Protein AF-A0A661KUG6-F1 (afdb_monomer)

Sequence (60 aa):
KAHIDAELGEVITGKRPGRQDQEEITFFKSVGLAAQDAAAAGAVLKKAEEMGLGTIVELS

Solvent-accessible surface area (backbone atoms only — not comparable to full-atom values): 4271 Å² total; per-residue (Å²): 132,85,88,80,92,75,56,71,68,36,36,76,70,65,77,34,81,68,91,86,61,88,85,65,84,87,81,89,85,82,89,81,57,72,67,59,55,53,52,51,50,51,54,52,50,54,52,28,61,78,68,75,52,86,80,93,77,87,87,128

Nearest PDB structures (foldseek):
  8hmz-assembly1_C  TM=3.578E-01  e=4.929E+00  Homo sapiens

Structure (mmCIF, N/CA/C/O backbone):
data_AF-A0A661KUG6-F1
#
_entry.id   AF-A0A661KUG6-F1
#
loop_
_atom_site.group_PDB
_atom_site.id
_atom_site.type_symbol
_atom_site.label_atom_id
_atom_site.label_alt_id
_atom_site.label_comp_id
_atom_site.label_asym_id
_atom_site.label_entity_id
_atom_site.label_seq_id
_atom_site.pdbx_PDB_ins_code
_atom_site.Cartn_x
_atom_site.Cartn_y
_atom_site.Cartn_z
_atom_site.occupancy
_atom_site.B_iso_or_equiv
_atom_site.auth_seq_id
_atom_site.auth_comp_id
_atom_site.auth_asym_id
_atom_site.auth_atom_id
_atom_site.pdbx_PDB_model_num
ATOM 1 N N . LYS A 1 1 ? 16.169 14.576 -14.437 1.00 65.94 1 LYS A N 1
ATOM 2 C CA . LYS A 1 1 ? 15.050 13.702 -14.003 1.00 65.94 1 LYS A CA 1
ATOM 3 C C . LYS A 1 1 ? 15.507 12.264 -14.176 1.00 65.94 1 LYS A C 1
ATOM 5 O O . LYS A 1 1 ? 16.147 12.003 -15.186 1.00 65.94 1 LYS A O 1
ATOM 10 N N . ALA A 1 2 ? 15.245 11.382 -13.211 1.00 78.94 2 ALA A N 1
ATOM 11 C CA . ALA A 1 2 ? 15.463 9.953 -13.425 1.00 78.94 2 ALA A CA 1
ATOM 12 C C . ALA A 1 2 ? 14.510 9.457 -14.521 1.00 78.94 2 ALA A C 1
ATOM 14 O O . ALA A 1 2 ? 13.399 9.979 -14.647 1.00 78.94 2 ALA A O 1
ATOM 15 N N . HIS A 1 3 ? 14.961 8.500 -15.324 1.00 91.38 3 HIS A N 1
ATOM 16 C CA . HIS A 1 3 ? 14.086 7.779 -16.236 1.00 91.38 3 HIS A CA 1
ATOM 17 C C . HIS A 1 3 ? 13.248 6.793 -15.411 1.00 91.38 3 HIS A C 1
ATOM 19 O O . HIS A 1 3 ? 13.810 6.060 -14.600 1.00 91.38 3 HIS A O 1
ATOM 25 N N . ILE A 1 4 ? 11.922 6.838 -15.559 1.00 94.50 4 ILE A N 1
ATOM 26 C CA . ILE A 1 4 ? 10.984 5.953 -14.855 1.00 94.50 4 ILE A CA 1
ATOM 27 C C . ILE A 1 4 ? 10.459 4.955 -15.881 1.00 94.50 4 ILE A C 1
ATOM 29 O O . ILE A 1 4 ? 9.853 5.369 -16.866 1.00 94.50 4 ILE A O 1
ATOM 33 N N . ASP A 1 5 ? 10.717 3.672 -15.643 1.00 95.94 5 ASP A N 1
ATOM 34 C CA . ASP A 1 5 ? 10.304 2.582 -16.532 1.00 95.94 5 ASP A CA 1
ATOM 35 C C . ASP A 1 5 ? 8.840 2.157 -16.298 1.00 95.94 5 ASP A C 1
ATOM 37 O O . ASP A 1 5 ? 8.069 2.006 -17.248 1.00 95.94 5 ASP A O 1
ATOM 41 N N . ALA A 1 6 ? 8.429 2.043 -15.030 1.00 96.56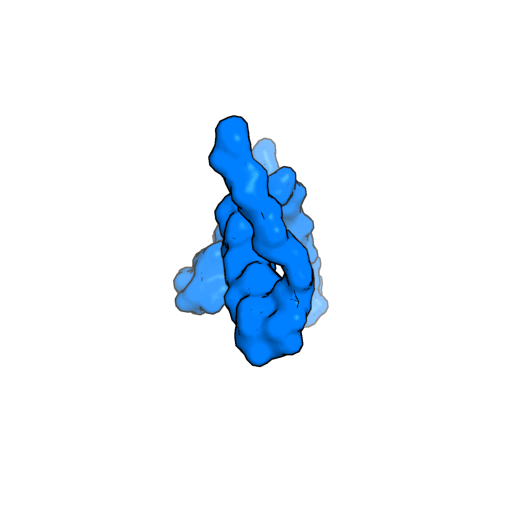 6 ALA A N 1
ATOM 42 C CA . ALA A 1 6 ? 7.067 1.683 -14.640 1.00 96.56 6 ALA A CA 1
ATOM 43 C C . ALA A 1 6 ? 6.698 2.212 -13.245 1.00 96.56 6 ALA A C 1
ATOM 45 O O . ALA A 1 6 ? 7.559 2.378 -12.375 1.00 96.56 6 ALA A O 1
ATOM 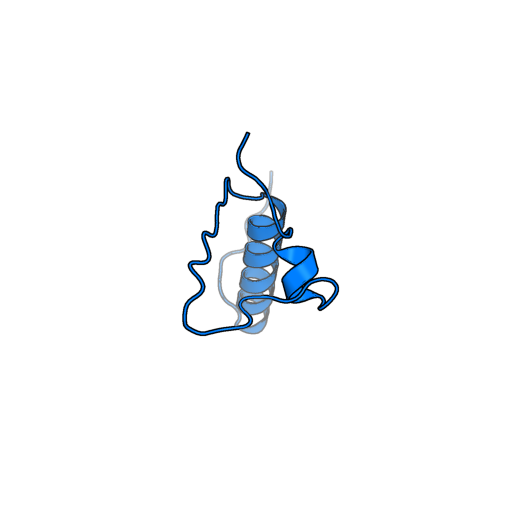46 N N . GLU A 1 7 ? 5.399 2.407 -13.014 1.00 95.69 7 GLU A N 1
ATOM 47 C CA . GLU A 1 7 ? 4.835 2.572 -11.672 1.00 95.69 7 GLU A CA 1
ATOM 48 C C . GLU A 1 7 ? 4.613 1.202 -11.007 1.00 95.69 7 GLU A C 1
ATOM 50 O O . GLU A 1 7 ? 4.269 0.216 -11.664 1.00 95.69 7 GLU A O 1
ATOM 55 N N . LEU A 1 8 ? 4.720 1.123 -9.673 1.00 96.06 8 LEU A N 1
ATOM 56 C CA . LEU A 1 8 ? 4.586 -0.155 -8.950 1.00 96.06 8 LEU A CA 1
ATOM 57 C C . LEU A 1 8 ? 3.232 -0.845 -9.212 1.00 96.06 8 LEU A C 1
ATOM 59 O O . LEU A 1 8 ? 3.164 -2.065 -9.349 1.00 96.06 8 LEU A O 1
ATOM 63 N N . GLY A 1 9 ? 2.152 -0.065 -9.321 1.00 95.94 9 GLY A N 1
ATOM 64 C CA . GLY A 1 9 ? 0.818 -0.591 -9.619 1.00 95.94 9 GLY A CA 1
ATOM 65 C C . GLY A 1 9 ? 0.697 -1.208 -11.019 1.00 95.94 9 GLY A C 1
ATOM 66 O O . GLY A 1 9 ? -0.062 -2.159 -11.206 1.00 95.94 9 GLY A O 1
ATOM 67 N N . GLU A 1 10 ? 1.454 -0.718 -12.003 1.00 98.12 10 GLU A N 1
ATOM 68 C CA . GLU A 1 10 ? 1.464 -1.288 -13.356 1.00 98.12 10 GLU A CA 1
ATOM 69 C C . GLU A 1 10 ? 2.141 -2.656 -13.374 1.00 98.12 10 GLU A C 1
ATOM 71 O O . GLU A 1 10 ? 1.642 -3.568 -14.032 1.00 98.12 10 GLU A O 1
ATOM 76 N N . VAL A 1 11 ? 3.217 -2.812 -12.598 1.00 97.69 11 VAL A N 1
ATOM 77 C CA . VAL A 1 11 ? 3.906 -4.096 -12.423 1.00 97.69 11 VAL A CA 1
ATOM 78 C C . VAL A 1 11 ? 3.009 -5.097 -11.693 1.00 97.69 11 VAL A C 1
ATOM 80 O O . VAL A 1 11 ? 2.828 -6.217 -12.162 1.00 97.69 11 VAL A O 1
ATOM 83 N N . ILE A 1 12 ? 2.371 -4.687 -10.589 1.00 96.88 12 ILE A N 1
ATOM 84 C CA . ILE A 1 12 ? 1.458 -5.553 -9.818 1.00 96.88 12 ILE A CA 1
ATOM 85 C C . ILE A 1 12 ? 0.280 -6.037 -10.674 1.00 96.88 12 ILE A C 1
ATOM 87 O O . ILE A 1 12 ? -0.143 -7.184 -10.559 1.00 96.88 12 ILE A O 1
ATOM 91 N N . THR A 1 13 ? -0.258 -5.170 -11.536 1.00 98.06 13 THR A N 1
ATOM 92 C CA . THR A 1 13 ? -1.400 -5.512 -12.401 1.00 98.06 13 THR A CA 1
ATOM 93 C C . THR A 1 13 ? -1.000 -6.173 -13.721 1.00 98.06 13 THR A C 1
ATOM 95 O O . THR A 1 13 ? -1.875 -6.461 -14.535 1.00 98.06 13 THR A O 1
ATOM 98 N N . GLY A 1 14 ? 0.295 -6.410 -13.957 1.00 97.56 14 GLY A N 1
ATOM 99 C CA . GLY A 1 14 ? 0.810 -7.018 -15.188 1.00 97.56 14 GLY A CA 1
ATOM 100 C C . GLY A 1 14 ? 0.718 -6.128 -16.432 1.00 97.56 14 GLY A C 1
ATOM 101 O O . GLY A 1 14 ? 0.942 -6.602 -17.542 1.00 97.56 14 GLY A O 1
ATOM 102 N N . LYS A 1 15 ? 0.397 -4.837 -16.277 1.00 98.38 15 LYS A N 1
ATOM 103 C CA . LYS A 1 15 ? 0.383 -3.857 -17.379 1.00 98.38 15 LYS A CA 1
ATOM 104 C C . LYS A 1 15 ? 1.792 -3.515 -17.861 1.00 98.38 15 LYS A C 1
ATOM 106 O O . LYS A 1 15 ? 1.968 -3.133 -19.016 1.00 98.38 15 LYS A O 1
ATOM 111 N N . ARG A 1 16 ? 2.781 -3.637 -16.975 1.00 97.94 16 ARG A N 1
ATOM 112 C CA . ARG A 1 16 ? 4.209 -3.511 -17.271 1.00 97.94 16 ARG A CA 1
ATOM 113 C C . ARG A 1 16 ? 4.956 -4.720 -16.705 1.00 97.94 16 ARG A C 1
ATOM 115 O O . ARG A 1 16 ? 4.569 -5.207 -15.642 1.00 97.94 16 ARG A O 1
ATOM 122 N N . PRO A 1 17 ? 6.000 -5.215 -17.388 1.00 97.06 17 PRO A N 1
ATOM 123 C CA . PRO A 1 17 ? 6.853 -6.250 -16.824 1.00 97.06 17 PRO A CA 1
ATOM 124 C C . PRO A 1 17 ? 7.619 -5.721 -15.602 1.00 97.06 17 PRO A C 1
ATOM 126 O O . PRO A 1 17 ? 7.903 -4.531 -15.500 1.00 97.06 17 PRO A O 1
ATOM 129 N N . GLY A 1 18 ? 7.950 -6.615 -14.668 1.00 96.50 18 GLY A N 1
ATOM 130 C CA . GLY A 1 18 ? 8.991 -6.350 -13.671 1.00 96.50 18 GLY A CA 1
ATOM 131 C C . GLY A 1 18 ? 10.378 -6.624 -14.256 1.00 96.50 18 GLY A C 1
ATOM 132 O O . GLY A 1 18 ? 10.546 -6.655 -15.469 1.00 96.50 18 GLY A O 1
ATOM 133 N N . ARG A 1 19 ? 11.357 -6.931 -13.403 1.00 97.25 19 ARG A N 1
ATOM 134 C CA . ARG A 1 19 ? 12.669 -7.449 -13.832 1.00 97.25 19 ARG A CA 1
ATOM 135 C C . ARG A 1 19 ? 12.516 -8.620 -14.811 1.00 97.25 19 ARG A C 1
ATOM 137 O O . ARG A 1 19 ? 11.760 -9.546 -14.512 1.00 97.25 19 ARG A O 1
ATOM 144 N N . GLN A 1 20 ? 13.214 -8.574 -15.942 1.00 97.56 20 GLN A N 1
ATOM 145 C CA . GLN A 1 20 ? 13.116 -9.565 -17.019 1.00 97.56 20 GLN A CA 1
ATOM 146 C C . GLN A 1 20 ? 14.366 -10.434 -17.153 1.00 97.56 20 GLN A C 1
ATOM 148 O O . GLN A 1 20 ? 14.261 -11.566 -17.625 1.00 97.56 20 GLN A O 1
ATOM 153 N N . ASP A 1 21 ? 15.522 -9.962 -16.689 1.00 97.69 21 ASP A N 1
ATOM 154 C CA . ASP A 1 21 ? 16.761 -10.737 -16.717 1.00 97.69 21 ASP A CA 1
ATOM 155 C C . ASP A 1 21 ? 17.611 -10.563 -15.442 1.00 97.69 21 ASP A C 1
ATOM 157 O O . ASP A 1 21 ? 17.294 -9.789 -14.530 1.00 97.69 21 ASP A O 1
ATOM 161 N N . GLN A 1 22 ? 18.660 -11.385 -15.327 1.00 97.50 22 GLN A N 1
ATOM 162 C CA . GLN A 1 22 ? 19.545 -11.406 -14.157 1.00 97.50 22 GLN A CA 1
ATOM 163 C C . GLN A 1 22 ? 20.645 -10.334 -14.203 1.00 97.50 22 GLN A C 1
ATOM 165 O O . GLN A 1 22 ? 21.236 -10.050 -13.163 1.00 97.50 22 GLN A O 1
ATOM 170 N N . GLU A 1 23 ? 20.929 -9.759 -15.373 1.00 98.31 23 GLU A N 1
ATOM 171 C CA . GLU A 1 23 ? 21.974 -8.748 -15.572 1.00 98.31 23 GLU A CA 1
ATOM 172 C C . GLU A 1 23 ? 21.450 -7.326 -15.302 1.00 98.31 23 GLU A C 1
ATOM 174 O O . GLU A 1 23 ? 22.223 -6.423 -14.975 1.00 98.31 23 GLU A O 1
ATOM 179 N N . GLU A 1 24 ? 20.132 -7.127 -15.372 1.00 97.19 24 GLU A N 1
ATOM 180 C CA . GLU A 1 24 ? 19.449 -5.888 -15.023 1.00 97.19 24 GLU A CA 1
ATOM 181 C C . GLU A 1 24 ? 19.765 -5.427 -13.592 1.00 97.19 24 GLU A C 1
ATOM 183 O O . GLU A 1 24 ? 19.880 -6.203 -12.640 1.00 97.19 24 GLU A O 1
ATOM 188 N N . ILE A 1 25 ? 19.789 -4.112 -13.383 1.00 95.69 25 ILE A N 1
ATOM 189 C CA . ILE A 1 25 ? 19.781 -3.513 -12.045 1.00 95.69 25 ILE A CA 1
ATOM 190 C C . ILE A 1 25 ? 18.486 -2.718 -11.897 1.00 95.69 25 ILE A C 1
ATOM 192 O O . ILE A 1 25 ? 18.342 -1.629 -12.443 1.00 95.69 25 ILE A O 1
ATOM 196 N N . THR A 1 26 ? 17.533 -3.254 -11.135 1.00 95.75 26 THR A N 1
ATOM 197 C CA . THR A 1 26 ? 16.264 -2.579 -10.841 1.00 95.75 26 THR A CA 1
ATOM 198 C C . THR A 1 26 ? 16.398 -1.691 -9.606 1.00 95.75 26 THR A C 1
ATOM 200 O O . THR A 1 26 ? 16.764 -2.167 -8.531 1.00 95.75 26 THR A O 1
ATOM 203 N N . PHE A 1 27 ? 16.036 -0.414 -9.735 1.00 95.62 27 PHE A N 1
ATOM 204 C CA . PHE A 1 27 ? 15.954 0.519 -8.613 1.00 95.62 27 PHE A CA 1
ATOM 205 C C . PHE A 1 27 ? 14.496 0.839 -8.291 1.00 95.62 27 PHE A C 1
ATOM 207 O O . PHE A 1 27 ? 13.804 1.492 -9.071 1.00 95.62 27 PHE A O 1
ATOM 214 N N . PHE A 1 28 ? 14.034 0.411 -7.118 1.00 95.25 28 PHE A N 1
ATOM 215 C CA . PHE A 1 28 ? 12.741 0.833 -6.596 1.00 95.25 28 PHE A CA 1
ATOM 216 C C . PHE A 1 28 ? 12.903 2.104 -5.762 1.00 95.25 28 PHE A C 1
ATOM 218 O O . PHE A 1 28 ? 13.608 2.112 -4.750 1.00 95.25 28 PHE A O 1
ATOM 225 N N . LYS A 1 29 ? 12.206 3.172 -6.157 1.00 94.12 29 LYS A N 1
ATOM 226 C CA . LYS A 1 29 ? 12.102 4.401 -5.370 1.00 94.12 29 LYS A CA 1
ATOM 227 C C . LYS A 1 29 ? 10.681 4.579 -4.862 1.00 94.12 29 LYS A C 1
ATOM 229 O O . LYS A 1 29 ? 9.746 4.632 -5.648 1.00 94.12 29 LYS A O 1
ATOM 234 N N . SER A 1 30 ? 10.549 4.790 -3.556 1.00 93.69 30 SER A N 1
ATOM 235 C CA . SER A 1 30 ? 9.290 5.191 -2.924 1.00 93.69 30 SER A CA 1
ATOM 236 C C . SER A 1 30 ? 9.447 6.495 -2.149 1.00 93.69 30 SER A C 1
ATOM 238 O O . SER A 1 30 ? 10.538 6.814 -1.666 1.00 93.69 30 SER A O 1
ATOM 240 N N . VAL A 1 31 ? 8.362 7.256 -2.049 1.00 93.94 31 VAL A N 1
ATOM 241 C CA . VAL A 1 31 ? 8.206 8.410 -1.146 1.00 93.94 31 VAL A CA 1
ATOM 242 C C . VAL A 1 31 ? 7.196 8.134 -0.023 1.00 93.94 31 VAL A C 1
ATOM 244 O O . VAL A 1 31 ? 7.050 8.966 0.864 1.00 93.94 31 VAL A O 1
ATOM 247 N N . GLY A 1 32 ? 6.546 6.964 -0.037 1.00 94.75 32 GLY A N 1
ATOM 248 C CA . GLY A 1 32 ? 5.381 6.642 0.792 1.00 94.75 32 GLY A CA 1
ATOM 249 C C . GLY A 1 32 ? 4.064 7.070 0.134 1.00 94.75 32 GLY A C 1
ATOM 250 O O . GLY A 1 32 ? 4.016 8.066 -0.588 1.00 94.75 32 GLY A O 1
ATOM 251 N N . LEU A 1 33 ? 2.994 6.302 0.360 1.00 95.88 33 LEU A N 1
ATOM 252 C CA . LEU A 1 33 ? 1.657 6.597 -0.156 1.00 95.88 33 LEU A CA 1
ATOM 253 C C . LEU A 1 33 ? 0.605 6.322 0.922 1.00 95.88 33 LEU A C 1
ATOM 255 O O . LEU A 1 33 ? 0.390 5.171 1.283 1.00 95.88 33 LEU A O 1
ATOM 259 N N . ALA A 1 34 ? -0.125 7.358 1.344 1.00 97.31 34 ALA A N 1
ATOM 260 C CA . ALA A 1 34 ? -1.128 7.264 2.413 1.00 97.31 34 ALA A CA 1
ATOM 261 C C . ALA A 1 34 ? -2.206 6.188 2.173 1.00 97.31 34 ALA A C 1
ATOM 263 O O . ALA A 1 34 ? -2.731 5.595 3.112 1.00 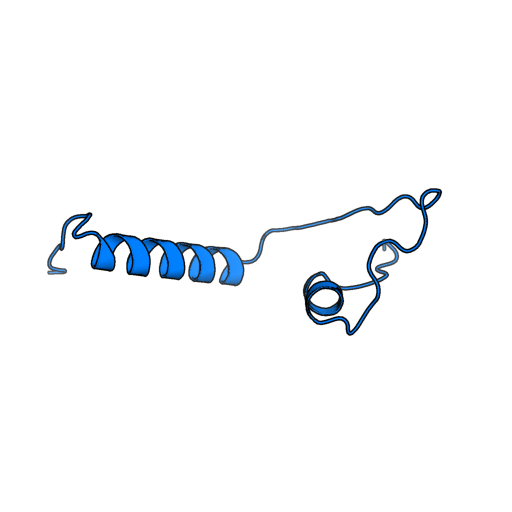97.31 34 ALA A O 1
ATOM 264 N N . ALA A 1 35 ? -2.530 5.897 0.908 1.00 96.38 35 ALA A N 1
ATOM 265 C CA . ALA A 1 35 ? -3.462 4.825 0.568 1.00 96.38 35 ALA A CA 1
ATOM 266 C C . ALA A 1 35 ? -2.939 3.432 0.974 1.00 96.38 35 ALA A C 1
ATOM 268 O O . ALA A 1 35 ? -3.736 2.569 1.335 1.00 96.38 35 ALA A O 1
ATOM 269 N N . GLN A 1 36 ? -1.619 3.213 0.943 1.00 96.81 36 GLN A N 1
ATOM 270 C CA . GLN A 1 36 ? -1.002 1.967 1.410 1.00 96.81 36 GLN A CA 1
ATOM 271 C C . GLN A 1 36 ? -1.153 1.828 2.928 1.00 96.81 36 GLN A C 1
ATOM 273 O O . GLN A 1 36 ? -1.515 0.752 3.399 1.00 96.81 36 GLN A O 1
ATOM 278 N N . ASP A 1 37 ? -0.969 2.922 3.672 1.00 98.12 37 ASP A N 1
ATOM 279 C CA . ASP A 1 37 ? -1.151 2.942 5.126 1.00 98.12 37 ASP A CA 1
ATOM 280 C C . ASP A 1 37 ? -2.606 2.648 5.508 1.00 98.12 37 ASP A C 1
ATOM 282 O O . ASP A 1 37 ? -2.875 1.779 6.337 1.00 98.12 37 ASP A O 1
ATOM 286 N N . ALA A 1 38 ? -3.563 3.314 4.853 1.00 98.50 38 ALA A N 1
ATOM 287 C CA . ALA A 1 38 ? -4.988 3.094 5.089 1.00 98.50 38 ALA A CA 1
ATOM 288 C C . ALA A 1 38 ? -5.420 1.654 4.759 1.00 98.50 38 ALA A C 1
ATOM 290 O O . ALA A 1 38 ? -6.170 1.044 5.522 1.00 98.50 38 ALA A O 1
ATOM 291 N N . ALA A 1 39 ? -4.925 1.084 3.653 1.00 98.19 39 ALA A N 1
ATOM 292 C CA . ALA A 1 39 ? -5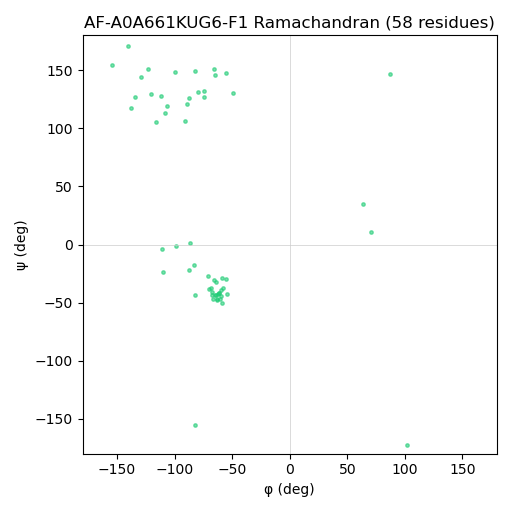.210 -0.301 3.282 1.00 98.19 39 ALA A CA 1
ATOM 293 C C . ALA A 1 39 ? -4.644 -1.297 4.308 1.00 98.19 39 ALA A C 1
ATOM 295 O O . ALA A 1 39 ? -5.341 -2.234 4.705 1.00 98.19 39 ALA A O 1
ATOM 296 N N . ALA A 1 40 ? -3.410 -1.079 4.773 1.00 98.38 40 ALA A N 1
ATOM 297 C CA . ALA A 1 40 ? -2.790 -1.904 5.805 1.00 98.38 40 ALA A CA 1
ATOM 298 C C . ALA A 1 40 ? -3.552 -1.810 7.137 1.00 98.38 40 ALA A C 1
ATOM 300 O O . ALA A 1 40 ? -3.878 -2.838 7.732 1.00 98.38 40 ALA A O 1
ATOM 301 N N . ALA A 1 41 ? -3.901 -0.595 7.571 1.00 98.62 41 ALA A N 1
ATOM 302 C CA . ALA A 1 41 ? -4.678 -0.365 8.786 1.00 98.62 41 ALA A CA 1
ATOM 303 C C . ALA A 1 41 ? -6.053 -1.042 8.719 1.00 98.62 41 ALA A C 1
ATOM 305 O O . ALA A 1 41 ? -6.442 -1.726 9.662 1.00 98.62 41 ALA A O 1
ATOM 306 N N . GLY A 1 42 ?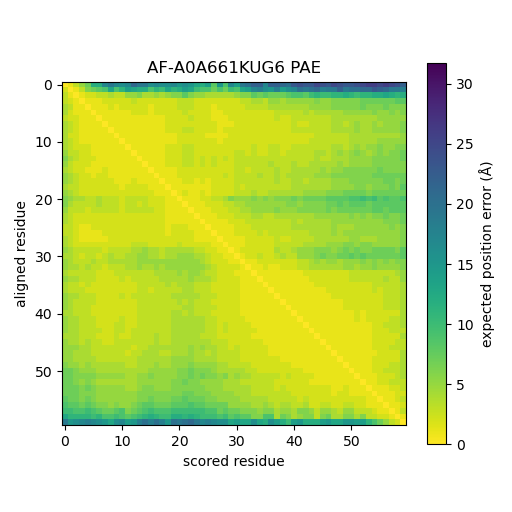 -6.760 -0.924 7.590 1.00 98.56 42 GLY A N 1
ATOM 307 C CA . GLY A 1 42 ? -8.046 -1.591 7.384 1.00 98.56 42 GLY A CA 1
ATOM 308 C C . GLY A 1 42 ? -7.945 -3.118 7.445 1.00 98.56 42 GLY A C 1
ATOM 309 O O . GLY A 1 42 ? -8.782 -3.766 8.072 1.00 98.56 42 GLY A O 1
ATOM 310 N N . ALA A 1 43 ? -6.900 -3.704 6.850 1.00 98.62 43 ALA A N 1
ATOM 311 C CA . ALA A 1 43 ? -6.673 -5.148 6.902 1.00 98.62 43 ALA A CA 1
ATOM 312 C C . ALA A 1 43 ? -6.396 -5.644 8.332 1.00 98.62 43 ALA A C 1
ATOM 314 O O . ALA A 1 43 ? -6.950 -6.661 8.752 1.00 98.62 43 ALA A O 1
ATOM 315 N N . VAL A 1 44 ? -5.571 -4.916 9.092 1.00 98.50 44 VAL A N 1
ATOM 316 C CA . VAL A 1 44 ? -5.263 -5.244 10.492 1.00 98.50 44 VAL A CA 1
ATOM 317 C C . VAL A 1 44 ? -6.488 -5.059 11.384 1.00 98.50 44 VAL A C 1
ATOM 319 O O . VAL A 1 44 ? -6.763 -5.935 12.200 1.00 98.50 44 VAL A O 1
ATOM 322 N N . LEU A 1 45 ? -7.248 -3.974 11.206 1.00 98.62 45 LEU A N 1
ATOM 323 C CA . LEU A 1 45 ? -8.471 -3.717 11.967 1.00 98.62 45 LEU A CA 1
ATOM 324 C C . LEU A 1 45 ? -9.484 -4.846 11.771 1.00 98.62 45 LEU A C 1
ATOM 326 O O . LEU A 1 45 ? -9.921 -5.445 12.750 1.00 98.62 45 LEU A O 1
ATOM 330 N N . LYS A 1 46 ? -9.766 -5.213 10.515 1.00 98.56 46 LYS A N 1
ATOM 331 C CA . LYS A 1 46 ? -10.648 -6.344 10.204 1.00 98.56 46 LYS A CA 1
ATOM 332 C C . LYS A 1 46 ? -10.178 -7.624 10.895 1.00 98.56 46 LYS A C 1
ATOM 334 O O . LYS A 1 46 ? -10.981 -8.377 11.441 1.00 98.56 46 LYS A O 1
ATOM 339 N N . LYS A 1 47 ? -8.866 -7.882 10.888 1.00 98.62 47 LYS A N 1
ATOM 340 C CA . LYS A 1 47 ? -8.327 -9.085 11.520 1.00 98.62 47 LYS A CA 1
ATOM 341 C C . LYS A 1 47 ? -8.458 -9.059 13.043 1.00 98.62 47 LYS A C 1
ATOM 343 O O . LYS A 1 47 ? -8.732 -10.095 13.643 1.00 98.62 47 LYS A O 1
ATOM 348 N N . ALA A 1 48 ? -8.273 -7.894 13.656 1.00 98.62 48 ALA A N 1
ATOM 349 C CA . ALA A 1 48 ? -8.463 -7.704 15.087 1.00 98.62 48 ALA A CA 1
ATOM 350 C C . ALA A 1 48 ? -9.921 -7.965 15.495 1.00 98.62 48 ALA A C 1
ATOM 352 O O . ALA A 1 48 ? -10.147 -8.684 16.465 1.00 98.62 48 ALA A O 1
ATOM 353 N N . GLU A 1 49 ? -10.892 -7.481 14.715 1.00 98.12 49 GLU A N 1
ATOM 354 C CA . GLU A 1 49 ? -12.323 -7.733 14.940 1.00 98.12 49 GLU A CA 1
ATOM 355 C C . GLU A 1 49 ? -12.658 -9.232 14.882 1.00 98.12 49 GLU A C 1
ATOM 357 O O . GLU A 1 49 ? -13.291 -9.756 15.797 1.00 98.12 49 GLU A O 1
ATOM 362 N N . GLU A 1 50 ? -12.165 -9.953 13.866 1.00 98.44 50 GLU A N 1
ATOM 363 C CA . GLU A 1 50 ? -12.341 -11.412 13.735 1.00 98.44 50 GLU A CA 1
ATOM 364 C 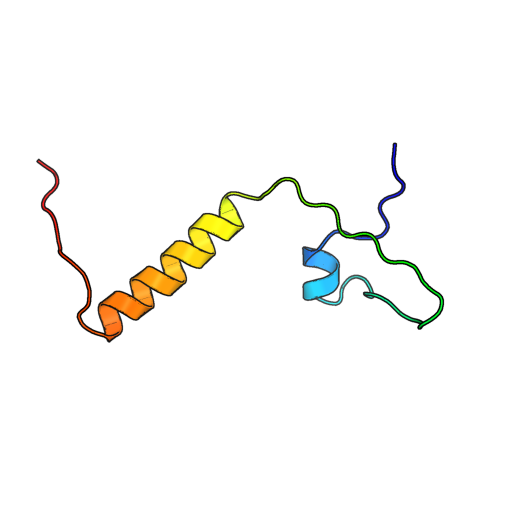C . GLU A 1 50 ? -11.773 -12.200 14.928 1.00 98.44 50 GLU A C 1
ATOM 366 O O . GLU A 1 50 ? -12.233 -13.301 15.228 1.00 98.44 50 GLU A O 1
ATOM 371 N N . MET A 1 51 ? -10.747 -11.658 15.586 1.00 98.50 51 MET A N 1
ATOM 372 C CA . MET A 1 51 ? -10.046 -12.294 16.702 1.00 98.50 51 MET A CA 1
ATOM 373 C C . MET A 1 51 ? -10.512 -11.791 18.075 1.00 98.50 51 MET A C 1
ATOM 375 O O . MET A 1 51 ? -10.002 -12.266 19.089 1.00 98.50 51 MET A O 1
ATOM 379 N N . GLY A 1 52 ? -11.448 -10.837 18.129 1.00 98.00 52 GLY A N 1
ATOM 380 C CA . GLY A 1 52 ? -11.881 -10.208 19.379 1.00 98.00 52 GLY A CA 1
ATOM 381 C C . GLY A 1 52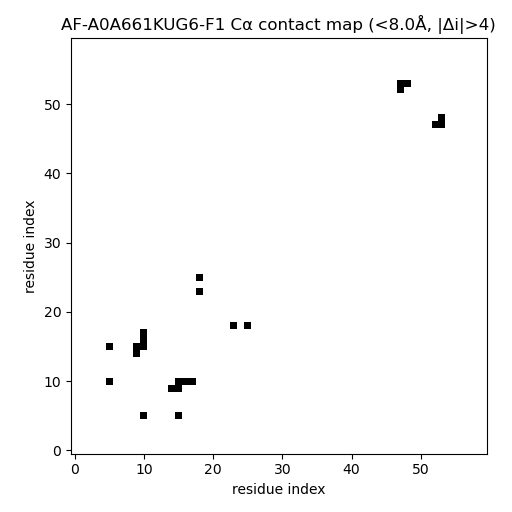 ? -10.768 -9.425 20.087 1.00 98.00 52 GLY A C 1
ATOM 382 O O . GLY A 1 52 ? -10.696 -9.432 21.314 1.00 98.00 52 GLY A O 1
ATOM 383 N N . LEU A 1 53 ? -9.870 -8.792 19.329 1.00 98.19 53 LEU A N 1
ATOM 384 C CA . LEU A 1 53 ? -8.745 -8.013 19.847 1.00 98.19 53 LEU A CA 1
ATOM 385 C C . LEU A 1 53 ? -9.041 -6.507 19.836 1.00 98.19 53 LEU A C 1
ATOM 387 O O . LEU A 1 53 ? -9.689 -5.996 18.926 1.00 98.19 53 LEU A O 1
ATOM 391 N N . GLY A 1 54 ? -8.467 -5.786 20.803 1.00 96.94 54 GLY A N 1
ATOM 392 C CA . GLY A 1 54 ? -8.538 -4.326 20.902 1.00 96.94 54 GLY A CA 1
ATOM 393 C C . GLY A 1 54 ? -9.542 -3.823 21.941 1.00 96.94 54 GLY A C 1
ATOM 394 O O . GLY A 1 54 ? -10.094 -4.595 22.722 1.00 96.94 54 GLY A O 1
ATOM 395 N N . THR A 1 55 ? -9.754 -2.507 21.950 1.00 97.44 55 THR A N 1
ATOM 396 C CA . THR A 1 55 ? -10.659 -1.816 22.877 1.00 97.44 55 THR A CA 1
ATOM 397 C C . THR A 1 55 ? -11.500 -0.817 22.097 1.00 97.44 55 THR A C 1
ATOM 399 O O . THR A 1 55 ? -10.951 0.031 21.394 1.00 97.44 55 THR A O 1
ATOM 402 N N . ILE A 1 56 ? -12.822 -0.894 22.240 1.00 96.19 56 ILE A N 1
ATOM 403 C CA . ILE A 1 56 ? -13.738 0.110 21.695 1.00 96.19 56 ILE A CA 1
ATOM 404 C C . ILE A 1 56 ? -13.762 1.314 22.634 1.00 96.19 56 ILE A C 1
ATOM 406 O O . ILE A 1 56 ? -13.913 1.158 23.845 1.00 96.19 56 ILE A O 1
AT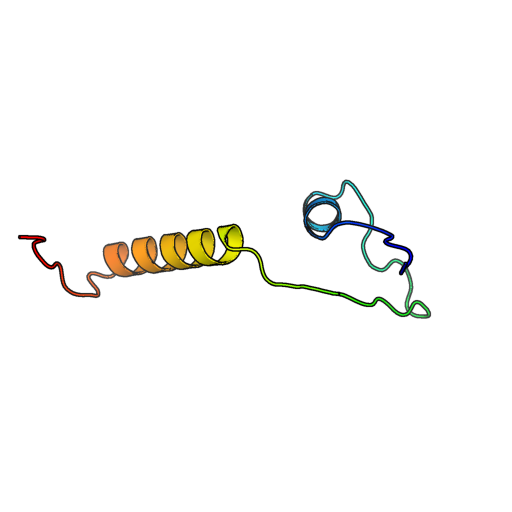OM 410 N N . VAL A 1 57 ? -13.603 2.507 22.068 1.00 96.56 57 VAL A N 1
ATOM 411 C CA . VAL A 1 57 ? -13.613 3.776 22.800 1.00 96.56 57 VAL A CA 1
ATOM 412 C C . VAL A 1 57 ? -14.743 4.637 22.250 1.00 96.56 57 VAL A C 1
ATOM 414 O O . VAL A 1 57 ? -14.853 4.805 21.036 1.00 96.56 57 VAL A O 1
ATOM 417 N N . GLU A 1 58 ? -15.585 5.174 23.131 1.00 96.19 58 GLU A N 1
ATOM 418 C CA . GLU A 1 58 ? -16.617 6.139 22.748 1.00 96.19 58 GLU A CA 1
ATOM 419 C C . GLU A 1 58 ? -15.981 7.502 22.462 1.00 96.19 58 GLU A C 1
ATOM 421 O O . GLU A 1 58 ? -15.159 7.994 23.237 1.00 96.19 58 GLU A O 1
ATOM 426 N N . LEU A 1 59 ? -16.354 8.113 21.338 1.00 92.19 59 LEU A N 1
ATOM 427 C CA . LEU A 1 59 ? -15.933 9.468 20.999 1.00 92.19 59 LEU A CA 1
ATOM 428 C C . LEU A 1 59 ? -16.984 10.438 21.548 1.00 92.19 59 LEU A C 1
ATOM 430 O O . LEU A 1 59 ? -18.098 10.490 21.030 1.00 92.19 59 LEU A O 1
ATOM 434 N N . SER A 1 60 ? -16.632 11.143 22.625 1.00 86.19 60 SER A N 1
ATOM 435 C CA . SER A 1 60 ? -17.442 12.198 23.251 1.00 86.19 60 SER A CA 1
ATOM 436 C C . SER A 1 60 ? -17.404 13.506 22.473 1.00 86.19 60 SER A C 1
ATOM 438 O O . SER A 1 60 ? -16.273 13.884 22.081 1.00 86.19 60 SER A O 1
#

Secondary structure (DSSP, 8-state):
-------HHHHHTTSS----SSS----------HHHHHHHHHHHHHHHHHTT-S------

Foldseek 3Di:
DDDDQDDPVCCVVVVHPDDDDDVDDDDDDDPDDVVVVVVVVVVVVVVCVVVVHDDDDDDD

Radius of gyration: 18.53 Å; Cα contacts (8 Å, |Δi|>4): 12; chains: 1; bounding box: 39×26×41 Å

pLDDT: mean 95.91, std 4.99, range [65.94, 98.6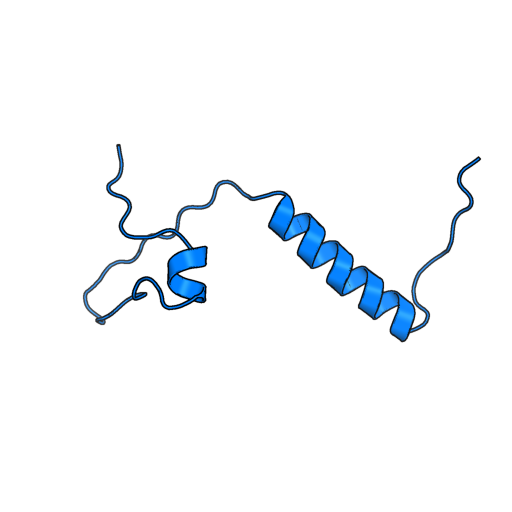2]

Mean predicted aligned error: 3.84 Å